Protein AF-A0AAJ4JWJ5-F1 (afdb_monomer)

Foldseek 3Di:
DDDPPDDPDDDDVVSLVVPQDPVLQVLLQVLLVVQLVCVVVLPADPADSNNLSVLSSVLSSCLCVVPVDDLQRDDPVSSLLSLLVSLCVPPPPPPPSLSNSLSSVLSSQVSSVVVVSDDPCCHPPPVNSVVSSVVSVVSNVVVVVVVVVVD

pLDDT: mean 77.63, std 15.07, range [39.5, 96.12]

Radius of gyration: 16.6 Å; Cα contacts (8 Å, |Δi|>4): 108; chains: 1; bounding box: 40×48×40 Å

Mean predicted aligned error: 9.27 Å

Solvent-accessible surface area (backbone atoms only — not comparable to full-atom values): 8865 Å² total; per-residue (Å²): 134,84,83,78,77,75,82,78,83,80,74,51,73,71,64,53,54,75,72,58,54,70,67,58,51,52,47,17,52,51,50,16,56,48,39,52,77,46,36,85,77,51,82,60,92,85,63,53,57,66,57,54,17,52,51,48,24,50,45,50,51,46,46,32,70,76,65,71,35,55,66,78,64,56,50,69,67,59,51,52,55,52,47,51,54,53,45,51,74,76,46,66,87,48,84,63,43,69,61,53,49,48,51,52,50,49,53,50,52,52,51,38,35,78,71,66,34,46,69,66,61,75,75,75,35,66,71,49,46,52,48,51,53,50,49,53,51,52,52,47,51,50,57,55,50,58,56,63,75,74,110

Sequence (151 aa):
MKNKEEPRMKWSDDEYEAMIDLETRQLAERMAERALMTYEIYKYDYLGSQFVADFIAEFVISAYRSYLIKPENLDEEVMLLLFVNMAYENMRGLPDEVAQYHRLFRQLCDLYYEQGCLRHALIDEADYQEMVLAILADIFMEVKMRKKFKK

Organism: Lactococcus lactis subsp. lactis (NCBI:txid1360)

Secondary structure (DSSP, 8-state):
------------HHHHHTTS-HHHHHHHHHHHHHHHHHGGGS--SS--HHHHHHHHHHHHHHHHHHH---GGG--HHHHHHHHHHHHHHHHTT-TTHHHHHHHHHHHHHHHHHHTT-S-THHHH-HHHHHHHHHHHHHHHHHHHHHHHTT-

Nearest PDB structures (foldseek):
  7cfo-assembly1_A  TM=2.705E-01  e=1.441E+00  Homo sapiens
  1mzn-assembly2_E  TM=2.836E-01  e=2.239E+00  Homo sapiens
  6jno-assembly1_B  TM=2.737E-01  e=2.724E+00  Homo sapiens
  6jno-assembly1_C  TM=2.796E-01  e=4.031E+00  Homo sapiens
  6jno-assembly1_D  TM=2.812E-01  e=4.904E+00  Homo sapiens

Structure (mmCIF, N/CA/C/O backbone):
data_AF-A0AAJ4JWJ5-F1
#
_entry.id   AF-A0AAJ4JWJ5-F1
#
loop_
_atom_site.group_PDB
_atom_site.id
_atom_site.type_symbol
_atom_site.label_atom_id
_atom_site.label_alt_id
_atom_site.label_comp_id
_atom_site.label_asym_id
_atom_site.label_entity_id
_atom_site.label_seq_id
_atom_site.pdbx_PDB_ins_code
_atom_site.Cartn_x
_atom_site.Cartn_y
_atom_site.Cartn_z
_atom_site.occupancy
_atom_site.B_iso_or_equiv
_atom_site.auth_seq_id
_atom_site.auth_comp_id
_atom_site.auth_asym_id
_atom_site.auth_atom_id
_atom_site.pdbx_PDB_model_num
ATOM 1 N N . MET A 1 1 ? 25.634 28.498 22.016 1.00 39.94 1 MET A N 1
ATOM 2 C CA . MET A 1 1 ? 25.861 27.909 20.679 1.00 39.94 1 MET A CA 1
ATOM 3 C C . MET A 1 1 ? 24.569 28.059 19.891 1.00 39.94 1 MET A C 1
ATOM 5 O O . MET A 1 1 ? 23.532 27.671 20.406 1.00 39.94 1 MET A O 1
ATOM 9 N N . LYS A 1 2 ? 24.597 28.730 18.733 1.00 39.50 2 LYS A N 1
ATOM 10 C CA . LYS A 1 2 ? 23.417 28.878 17.867 1.00 39.50 2 LYS A CA 1
ATOM 11 C C . LYS A 1 2 ? 23.203 27.548 17.140 1.00 39.50 2 LYS A C 1
ATOM 13 O O . LYS A 1 2 ? 24.087 27.146 16.388 1.00 39.50 2 LYS A O 1
ATOM 18 N N . ASN A 1 3 ? 22.078 26.878 17.386 1.00 41.38 3 ASN A N 1
ATOM 19 C CA . ASN A 1 3 ? 21.656 25.735 16.580 1.00 41.38 3 ASN A CA 1
ATOM 20 C C . ASN A 1 3 ? 21.436 26.231 15.149 1.00 41.38 3 ASN A C 1
ATOM 22 O O . ASN A 1 3 ? 20.578 27.078 14.908 1.00 41.38 3 ASN A O 1
ATOM 26 N N . LYS A 1 4 ? 22.266 25.759 14.217 1.00 44.66 4 LYS A N 1
ATOM 27 C CA . LYS A 1 4 ? 21.990 25.865 12.788 1.00 44.66 4 LYS A CA 1
ATOM 28 C C . LYS A 1 4 ? 20.908 24.831 12.496 1.00 44.66 4 LYS A C 1
ATOM 30 O O . LYS A 1 4 ? 21.212 23.648 12.419 1.00 44.66 4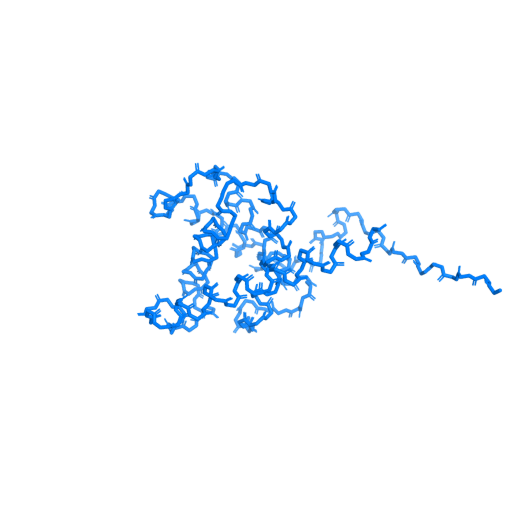 LYS A O 1
ATOM 35 N N . GLU A 1 5 ? 19.659 25.270 12.403 1.00 46.88 5 GLU A N 1
ATOM 36 C CA . GLU A 1 5 ? 18.652 24.491 11.688 1.00 46.88 5 GLU A CA 1
ATOM 37 C C . GLU A 1 5 ? 19.115 24.405 10.233 1.00 46.88 5 GLU A C 1
ATOM 39 O O . GLU A 1 5 ? 19.291 25.424 9.561 1.00 46.88 5 GLU A O 1
ATOM 44 N N . GLU A 1 6 ? 19.414 23.191 9.779 1.00 41.34 6 GLU A N 1
ATOM 45 C CA . GLU A 1 6 ? 19.658 22.930 8.367 1.00 41.34 6 GLU A CA 1
ATOM 46 C C . GLU A 1 6 ? 18.402 23.312 7.573 1.00 41.34 6 GLU A C 1
ATOM 48 O O . GLU A 1 6 ? 17.283 22.989 7.991 1.00 41.34 6 GLU A O 1
ATOM 53 N N . PRO A 1 7 ? 18.545 24.010 6.435 1.00 42.25 7 PRO A N 1
ATOM 54 C CA . PRO A 1 7 ? 17.398 24.358 5.623 1.00 42.25 7 PRO A CA 1
ATOM 55 C C . PRO A 1 7 ? 16.811 23.068 5.047 1.00 42.25 7 PRO A C 1
ATOM 57 O O . PRO A 1 7 ? 17.413 22.432 4.184 1.00 42.25 7 PRO A O 1
ATOM 60 N N . ARG A 1 8 ? 15.617 22.680 5.511 1.00 47.31 8 ARG A N 1
ATOM 61 C CA . ARG A 1 8 ? 14.780 21.706 4.800 1.00 47.31 8 ARG A CA 1
ATOM 62 C C . ARG A 1 8 ? 14.512 22.273 3.412 1.00 47.31 8 ARG A C 1
ATOM 64 O O . ARG A 1 8 ? 13.730 23.213 3.272 1.00 47.31 8 ARG A O 1
ATOM 71 N N . MET A 1 9 ? 15.200 21.728 2.415 1.00 43.59 9 MET A N 1
ATOM 72 C CA . MET A 1 9 ? 15.003 22.065 1.014 1.00 43.59 9 MET A CA 1
ATOM 73 C C . MET A 1 9 ? 13.536 21.777 0.667 1.00 43.59 9 MET A C 1
ATOM 75 O O . MET A 1 9 ? 13.094 20.631 0.696 1.00 43.59 9 MET A O 1
ATOM 79 N N . LYS A 1 10 ? 12.756 22.840 0.457 1.00 46.09 10 LYS A N 1
ATOM 80 C CA . LYS A 1 10 ? 11.371 22.768 -0.011 1.00 46.09 10 LYS A CA 1
ATOM 81 C C . LYS A 1 10 ? 11.413 22.864 -1.531 1.00 46.09 10 LYS A C 1
ATOM 83 O O . LYS A 1 10 ? 11.565 23.965 -2.049 1.00 46.09 10 LYS A O 1
ATOM 88 N N . TRP A 1 11 ? 11.341 21.728 -2.211 1.00 46.06 11 TRP A N 1
ATOM 89 C CA . TRP A 1 11 ? 11.067 21.702 -3.649 1.00 46.06 11 TRP A CA 1
ATOM 90 C C . TRP A 1 11 ? 9.593 22.022 -3.895 1.00 46.06 11 TRP A C 1
ATOM 92 O O . TRP A 1 11 ? 8.752 21.714 -3.045 1.00 46.06 11 TRP A O 1
ATOM 102 N N . SER A 1 12 ? 9.294 22.682 -5.014 1.00 47.28 12 SER A N 1
ATOM 103 C CA . SER A 1 12 ? 7.916 22.850 -5.487 1.00 47.28 12 SER A CA 1
ATOM 104 C C . SER A 1 12 ? 7.373 21.526 -6.032 1.00 47.28 12 SER A C 1
ATOM 106 O O . SER A 1 12 ? 8.154 20.658 -6.421 1.00 47.28 12 SER A O 1
ATOM 108 N N . ASP A 1 13 ? 6.049 21.372 -6.092 1.00 51.84 13 ASP A N 1
ATOM 109 C CA . ASP A 1 13 ? 5.411 20.161 -6.636 1.00 51.84 13 ASP A CA 1
ATOM 110 C C . ASP A 1 13 ? 5.819 19.902 -8.104 1.00 51.84 13 ASP A C 1
ATOM 112 O O . ASP A 1 13 ? 6.000 18.756 -8.505 1.00 51.84 13 ASP A O 1
ATOM 116 N N . ASP A 1 14 ? 6.104 20.957 -8.875 1.00 49.28 14 ASP A N 1
ATOM 117 C CA . ASP A 1 14 ? 6.588 20.858 -10.260 1.00 49.28 14 ASP A CA 1
ATOM 118 C C . ASP A 1 14 ? 8.053 20.376 -10.360 1.00 49.28 14 ASP A C 1
ATOM 120 O O . ASP A 1 14 ? 8.408 19.595 -11.245 1.00 49.28 14 ASP A O 1
ATOM 124 N N . GLU A 1 15 ? 8.927 20.808 -9.440 1.00 49.12 15 GLU A N 1
ATOM 125 C CA . GLU A 1 15 ? 10.306 20.297 -9.335 1.00 49.12 15 GLU A CA 1
ATOM 126 C C . GLU A 1 15 ? 10.331 18.867 -8.775 1.00 49.12 15 GLU A C 1
ATOM 128 O O . GLU A 1 15 ? 11.207 18.070 -9.114 1.00 49.12 15 GLU A O 1
ATOM 133 N N . TYR A 1 16 ? 9.349 18.539 -7.934 1.00 51.00 16 TYR A N 1
ATOM 134 C CA . TYR A 1 16 ? 9.137 17.225 -7.344 1.00 51.00 16 TYR A CA 1
ATOM 135 C C . TYR A 1 16 ? 8.702 16.192 -8.384 1.00 51.00 16 TYR A C 1
ATOM 137 O O . TYR A 1 16 ? 9.251 15.090 -8.444 1.00 51.00 16 TYR A O 1
ATOM 145 N N . GLU A 1 17 ? 7.773 16.585 -9.251 1.00 52.16 17 GLU A N 1
ATOM 146 C CA . GLU A 1 17 ? 7.348 15.815 -10.405 1.00 52.16 17 GLU A CA 1
ATOM 147 C C . GLU A 1 17 ? 8.538 15.496 -11.328 1.00 52.16 17 GLU A C 1
ATOM 149 O O . GLU A 1 17 ? 8.755 14.329 -11.662 1.00 52.16 17 GLU A O 1
ATOM 154 N N . ALA A 1 18 ? 9.369 16.477 -11.680 1.00 56.53 18 ALA A N 1
ATOM 155 C CA . ALA A 1 18 ? 10.459 16.300 -12.646 1.00 56.53 18 ALA A CA 1
ATOM 156 C C . ALA A 1 18 ? 11.534 15.251 -12.266 1.00 56.53 18 ALA A C 1
ATOM 158 O O . ALA A 1 18 ? 12.316 14.852 -13.131 1.00 56.53 18 ALA A O 1
ATOM 159 N N . MET A 1 19 ? 11.594 14.792 -11.008 1.00 63.81 19 MET A N 1
ATOM 160 C CA . MET A 1 19 ? 12.562 13.782 -10.551 1.00 63.81 19 MET A CA 1
ATOM 161 C C . MET A 1 19 ? 12.056 12.335 -10.577 1.00 63.81 19 MET A C 1
ATOM 163 O O . MET A 1 19 ? 12.862 11.409 -10.461 1.00 63.81 19 MET A O 1
ATOM 167 N N . ILE A 1 20 ? 10.743 12.122 -10.672 1.00 73.25 20 ILE A N 1
ATOM 168 C CA . ILE A 1 20 ? 10.173 10.775 -10.761 1.00 73.25 20 ILE A CA 1
ATOM 169 C C . ILE A 1 20 ? 10.204 10.381 -12.232 1.00 73.25 20 ILE A C 1
ATOM 171 O O . ILE A 1 20 ? 9.600 11.061 -13.067 1.00 73.25 20 ILE A O 1
ATOM 175 N N . ASP A 1 21 ? 10.906 9.298 -12.556 1.00 81.56 21 ASP A N 1
ATOM 176 C CA . ASP A 1 21 ? 10.973 8.823 -13.930 1.00 81.56 21 ASP A CA 1
ATOM 177 C C . ASP A 1 21 ? 9.589 8.373 -14.437 1.00 81.56 21 ASP A C 1
ATOM 179 O O . ASP A 1 21 ? 8.666 8.064 -13.674 1.00 81.56 21 ASP A O 1
ATOM 183 N N . LEU A 1 22 ? 9.438 8.360 -15.761 1.00 84.69 22 LEU A N 1
ATOM 184 C CA . LEU A 1 22 ? 8.174 8.025 -16.409 1.00 84.69 22 LEU A CA 1
ATOM 185 C C . LEU A 1 22 ? 7.710 6.592 -16.093 1.00 84.69 22 LEU A C 1
ATOM 187 O O . LEU A 1 22 ? 6.507 6.365 -15.985 1.00 84.69 22 LEU A O 1
ATOM 191 N N . GLU A 1 23 ? 8.630 5.639 -15.924 1.00 84.81 23 GLU A N 1
ATOM 192 C CA . GLU A 1 23 ? 8.296 4.232 -15.671 1.00 84.81 23 GLU A CA 1
ATOM 193 C C . GLU A 1 23 ? 7.665 4.068 -14.283 1.00 84.81 23 GLU A C 1
ATOM 195 O O . GLU A 1 23 ? 6.642 3.393 -14.148 1.00 84.81 23 GLU A O 1
ATOM 200 N N . THR A 1 24 ? 8.210 4.753 -13.275 1.00 86.62 24 THR A N 1
ATOM 201 C CA . THR A 1 24 ? 7.677 4.779 -11.907 1.00 86.62 24 THR A CA 1
ATOM 202 C C . THR A 1 24 ? 6.269 5.371 -11.862 1.00 86.62 24 THR A C 1
ATOM 204 O O . THR A 1 24 ? 5.383 4.809 -11.216 1.00 86.62 24 THR A O 1
ATOM 207 N N . ARG A 1 25 ? 6.019 6.473 -12.581 1.00 88.25 25 ARG A N 1
ATOM 208 C CA . ARG A 1 25 ? 4.678 7.084 -12.657 1.00 88.25 25 ARG A CA 1
ATOM 209 C C . ARG A 1 25 ? 3.666 6.146 -13.298 1.00 88.25 25 ARG A C 1
ATOM 211 O O . ARG A 1 25 ? 2.601 5.910 -12.741 1.00 88.25 25 ARG A O 1
ATOM 218 N N . GLN A 1 26 ? 4.030 5.564 -14.437 1.00 90.19 26 GLN A N 1
ATOM 219 C CA . GLN A 1 26 ? 3.163 4.623 -15.137 1.00 90.19 26 GLN A CA 1
ATOM 220 C C . GLN A 1 26 ? 2.898 3.371 -14.297 1.00 90.19 26 GLN A C 1
ATOM 222 O O . GLN A 1 26 ? 1.813 2.800 -14.374 1.00 90.19 26 GLN A O 1
ATOM 227 N N . LEU A 1 27 ? 3.870 2.915 -13.501 1.00 89.88 27 LEU A N 1
ATOM 228 C CA . LEU A 1 27 ? 3.649 1.828 -12.553 1.00 89.88 27 LEU A CA 1
ATOM 229 C C . LEU A 1 27 ? 2.647 2.228 -11.465 1.00 89.88 27 LEU A C 1
ATOM 231 O O . LEU A 1 27 ? 1.721 1.464 -11.204 1.00 89.88 27 LEU A O 1
ATOM 235 N N . ALA A 1 28 ? 2.808 3.410 -10.866 1.00 92.31 28 ALA A N 1
ATOM 236 C CA . ALA A 1 28 ? 1.895 3.925 -9.849 1.00 92.31 28 ALA A CA 1
ATOM 237 C C . ALA A 1 28 ? 0.454 4.022 -10.382 1.00 92.31 28 ALA A C 1
ATOM 239 O O . ALA A 1 28 ? -0.469 3.534 -9.734 1.00 92.31 28 ALA A O 1
ATOM 240 N N . GLU A 1 29 ? 0.275 4.561 -11.594 1.00 94.50 29 GLU A N 1
ATOM 241 C CA . GLU A 1 29 ? -1.019 4.634 -12.285 1.00 94.50 29 GLU A CA 1
ATOM 242 C C . GLU A 1 29 ? -1.619 3.240 -12.508 1.00 94.50 29 GLU A C 1
ATOM 244 O O . GLU A 1 29 ? -2.747 2.980 -12.087 1.00 94.50 29 GLU A O 1
ATOM 249 N N . ARG A 1 30 ? -0.852 2.300 -13.083 1.00 94.25 30 ARG A N 1
ATOM 250 C CA . ARG A 1 30 ? -1.326 0.924 -13.312 1.00 94.25 30 ARG A CA 1
ATOM 251 C C . ARG A 1 30 ? -1.720 0.223 -12.015 1.00 94.25 30 ARG A C 1
ATOM 253 O O . ARG A 1 30 ? -2.735 -0.470 -11.981 1.00 94.25 30 ARG A O 1
ATOM 260 N N . MET A 1 31 ? -0.926 0.373 -10.955 1.00 94.25 31 MET A N 1
ATOM 261 C CA . MET A 1 31 ? -1.221 -0.238 -9.658 1.00 94.25 31 MET A CA 1
ATOM 262 C C . MET A 1 31 ? -2.466 0.381 -9.017 1.00 94.25 31 MET A C 1
ATOM 264 O O . MET A 1 31 ? -3.285 -0.357 -8.475 1.00 94.25 31 MET A O 1
ATOM 268 N N . ALA A 1 32 ? -2.663 1.696 -9.130 1.00 96.00 32 ALA A N 1
ATOM 269 C CA . ALA A 1 32 ? -3.861 2.375 -8.639 1.00 96.00 32 ALA A CA 1
ATOM 270 C C . ALA A 1 32 ? -5.126 1.960 -9.409 1.00 96.00 32 ALA A C 1
ATOM 272 O O . ALA A 1 32 ? -6.141 1.621 -8.797 1.00 96.00 32 ALA A O 1
ATOM 273 N N . GLU A 1 33 ? -5.066 1.898 -10.742 1.00 96.12 33 GLU A N 1
ATOM 274 C CA . GLU A 1 33 ? -6.165 1.389 -11.574 1.00 96.12 33 GLU A CA 1
ATOM 275 C C . GLU A 1 33 ? -6.515 -0.055 -11.208 1.00 96.12 33 GLU A C 1
ATOM 277 O O . GLU A 1 33 ? -7.684 -0.406 -11.016 1.00 96.12 33 GLU A O 1
ATOM 282 N N . ARG A 1 34 ? -5.493 -0.902 -11.052 1.00 95.50 34 ARG A N 1
ATOM 283 C CA . ARG A 1 34 ? -5.675 -2.297 -10.654 1.00 95.50 34 ARG A CA 1
ATOM 284 C C . ARG A 1 34 ? -6.264 -2.410 -9.249 1.00 95.50 34 ARG A C 1
ATOM 286 O O . ARG A 1 34 ? -7.114 -3.275 -9.018 1.00 95.50 34 ARG A O 1
ATOM 293 N N . ALA A 1 35 ? -5.882 -1.523 -8.333 1.00 94.81 35 ALA A N 1
ATOM 294 C CA . ALA A 1 35 ? -6.439 -1.470 -6.990 1.00 94.81 35 ALA A CA 1
ATOM 295 C C . ALA A 1 35 ? -7.939 -1.151 -6.994 1.00 94.81 35 ALA A C 1
ATOM 297 O O . ALA A 1 35 ? -8.695 -1.797 -6.271 1.00 94.81 35 ALA A O 1
ATOM 298 N N . LEU A 1 36 ? -8.387 -0.230 -7.856 1.00 95.38 36 LEU A N 1
ATOM 299 C CA . LEU A 1 36 ? -9.813 0.058 -8.048 1.00 95.38 36 LEU A CA 1
ATOM 300 C C . LEU A 1 36 ? -10.576 -1.164 -8.569 1.00 95.38 36 LEU A C 1
ATOM 302 O O . LEU A 1 36 ? -11.648 -1.481 -8.059 1.00 95.38 36 LEU A O 1
ATOM 306 N N . MET A 1 37 ? -10.016 -1.880 -9.550 1.00 94.06 37 MET A N 1
ATOM 307 C CA . MET A 1 37 ? -10.653 -3.074 -10.129 1.00 94.06 37 MET A CA 1
ATOM 308 C C . MET A 1 37 ? -10.761 -4.239 -9.142 1.00 94.06 37 MET A C 1
ATOM 310 O O . MET A 1 37 ? -11.665 -5.063 -9.249 1.00 94.06 37 MET A O 1
ATOM 314 N N . THR A 1 38 ? -9.813 -4.336 -8.211 1.00 92.56 38 THR A N 1
ATOM 315 C CA . THR A 1 38 ? -9.723 -5.432 -7.236 1.00 92.56 38 THR A CA 1
ATOM 316 C C . THR A 1 38 ? -10.258 -5.052 -5.859 1.00 92.56 38 THR A C 1
ATOM 318 O O . THR A 1 38 ? -10.306 -5.903 -4.976 1.00 92.56 38 THR A O 1
ATOM 321 N N . TYR A 1 39 ? -10.712 -3.810 -5.675 1.00 92.06 39 TYR A N 1
ATOM 322 C CA . TYR A 1 39 ? -11.129 -3.256 -4.388 1.00 92.06 39 TYR A CA 1
ATOM 323 C C . TYR A 1 39 ? -12.128 -4.147 -3.638 1.00 92.06 39 TYR A C 1
ATOM 325 O O . TYR A 1 39 ? -11.942 -4.414 -2.458 1.00 92.06 39 TYR A O 1
ATOM 333 N N . GLU A 1 40 ? -13.153 -4.672 -4.316 1.00 89.56 40 GLU A N 1
ATOM 334 C CA . GLU A 1 40 ? -14.194 -5.488 -3.670 1.00 89.56 40 GLU A CA 1
ATOM 335 C C . GLU A 1 40 ? -13.682 -6.841 -3.137 1.00 89.56 40 GLU A C 1
ATOM 337 O O . GLU A 1 40 ? -14.322 -7.459 -2.284 1.00 89.56 40 GLU A O 1
ATOM 342 N N . ILE A 1 41 ? -12.521 -7.305 -3.611 1.00 89.94 41 ILE A N 1
ATOM 343 C CA . ILE A 1 41 ? -11.884 -8.552 -3.162 1.00 89.94 41 ILE A CA 1
ATOM 344 C C . ILE A 1 41 ? -11.256 -8.348 -1.778 1.00 89.94 41 ILE A C 1
ATOM 346 O O . ILE A 1 41 ? -11.355 -9.208 -0.895 1.00 89.94 41 ILE A O 1
ATOM 350 N N . TYR A 1 42 ? -10.648 -7.183 -1.565 1.00 83.25 42 TYR A N 1
ATOM 351 C CA . TYR A 1 42 ? -10.032 -6.794 -0.307 1.00 83.25 42 TYR A CA 1
ATOM 352 C C . TYR A 1 42 ? -11.094 -6.092 0.518 1.00 83.25 42 TYR A C 1
ATOM 354 O O . TYR A 1 42 ? -11.318 -4.902 0.381 1.00 83.25 42 TYR A O 1
ATOM 362 N N . LYS A 1 43 ? -11.807 -6.859 1.341 1.00 86.00 43 LYS A N 1
ATOM 363 C CA . LYS A 1 43 ? -12.905 -6.386 2.195 1.00 86.00 43 LYS A CA 1
ATOM 364 C C . LYS A 1 43 ? -12.462 -5.176 3.028 1.00 86.00 43 LYS A C 1
ATOM 366 O O . LYS A 1 43 ? -11.994 -5.384 4.129 1.00 86.00 43 LYS A O 1
ATOM 371 N N . TYR A 1 44 ? -12.535 -3.939 2.560 1.00 86.19 44 TYR A N 1
ATOM 372 C CA . TYR A 1 44 ? -12.162 -2.766 3.353 1.00 86.19 44 TYR A CA 1
ATOM 373 C C . TYR A 1 44 ? -13.380 -2.295 4.143 1.00 86.19 44 TYR A C 1
ATOM 375 O O . TYR A 1 44 ? -14.451 -2.124 3.566 1.00 86.19 44 TYR A O 1
ATOM 383 N N . ASP A 1 45 ? -13.238 -2.099 5.458 1.00 84.00 45 ASP A N 1
ATOM 384 C CA . ASP A 1 45 ? -14.390 -1.703 6.288 1.00 84.00 45 ASP A CA 1
ATOM 385 C C . ASP A 1 45 ? -14.552 -0.176 6.340 1.00 84.00 45 ASP A C 1
ATOM 387 O O . ASP A 1 45 ? -15.669 0.331 6.425 1.00 84.00 45 ASP A O 1
ATOM 391 N N . TYR A 1 46 ? -13.437 0.564 6.289 1.00 86.00 46 TYR A N 1
ATOM 392 C CA . TYR A 1 46 ? -13.412 2.014 6.539 1.00 86.00 46 TYR A CA 1
ATOM 393 C C . TYR A 1 46 ? -12.714 2.834 5.449 1.00 86.00 46 TYR A C 1
ATOM 395 O O . TYR A 1 46 ? -12.770 4.062 5.481 1.00 86.00 46 TYR A O 1
ATOM 403 N N . LEU A 1 47 ? -12.046 2.178 4.499 1.00 90.94 47 LEU A N 1
ATOM 404 C CA . LEU A 1 47 ? -11.287 2.834 3.437 1.00 90.94 47 LEU A CA 1
ATOM 405 C C . LEU A 1 47 ? -12.113 2.833 2.157 1.00 90.94 47 LEU A C 1
ATOM 407 O O . LEU A 1 47 ? -12.522 1.770 1.718 1.00 90.94 47 LEU A O 1
ATOM 411 N N . GLY A 1 48 ? -12.350 3.999 1.555 1.00 93.25 48 GLY A N 1
ATOM 412 C CA . GLY A 1 48 ? -13.000 4.082 0.244 1.00 93.25 48 GLY A CA 1
ATOM 413 C C . GLY A 1 48 ? -12.063 3.655 -0.891 1.00 93.25 48 GLY A C 1
ATOM 414 O O . GLY A 1 48 ? -10.845 3.774 -0.772 1.00 93.25 48 GLY A O 1
ATOM 415 N N . SER A 1 49 ? -12.622 3.222 -2.022 1.00 94.19 49 SER A N 1
ATOM 416 C CA . SER A 1 49 ? -11.841 2.743 -3.174 1.00 94.19 49 SER A CA 1
ATOM 417 C C . SER A 1 49 ? -10.861 3.776 -3.724 1.00 94.19 49 SER A C 1
ATOM 419 O O . SER A 1 49 ? -9.712 3.436 -3.995 1.00 94.19 49 SER A O 1
ATOM 421 N N . GLN A 1 50 ? -11.275 5.042 -3.816 1.00 95.50 50 GLN A N 1
ATOM 422 C CA . GLN A 1 50 ? -10.388 6.112 -4.270 1.00 95.50 50 GLN A CA 1
ATOM 423 C C . GLN A 1 50 ? -9.217 6.330 -3.307 1.00 95.50 50 GLN A C 1
ATOM 425 O O . GLN A 1 50 ? -8.083 6.434 -3.748 1.00 95.50 50 GLN A O 1
ATOM 430 N N . PHE A 1 51 ? -9.473 6.310 -1.995 1.00 94.81 51 PHE A N 1
ATOM 431 C CA . PHE A 1 51 ? -8.408 6.423 -0.996 1.00 94.81 51 PHE A CA 1
ATOM 432 C C . PHE A 1 51 ? -7.382 5.294 -1.143 1.00 94.81 51 PHE A C 1
ATOM 434 O O . PHE A 1 51 ? -6.184 5.541 -1.080 1.00 94.81 51 PHE A O 1
ATOM 441 N N . VAL A 1 52 ? -7.845 4.057 -1.350 1.00 94.44 52 VAL A N 1
ATOM 442 C CA . VAL A 1 52 ? -6.964 2.898 -1.552 1.00 94.44 52 VAL A CA 1
ATOM 443 C C . VAL A 1 52 ? -6.093 3.085 -2.79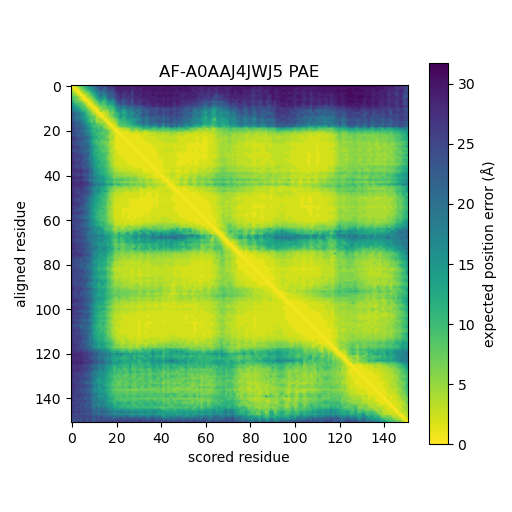6 1.00 94.44 52 VAL A C 1
ATOM 445 O O . VAL A 1 52 ? -4.885 2.867 -2.734 1.00 94.44 52 VAL A O 1
ATOM 448 N N . ALA A 1 53 ? -6.689 3.523 -3.906 1.00 95.25 53 ALA A N 1
ATOM 449 C CA . ALA A 1 53 ? -5.970 3.772 -5.151 1.00 95.25 53 ALA A CA 1
ATOM 450 C C . ALA A 1 53 ? -4.920 4.884 -5.002 1.00 95.25 53 ALA A C 1
ATOM 452 O O . ALA A 1 53 ? -3.763 4.686 -5.374 1.00 95.25 53 ALA A O 1
ATOM 453 N N . ASP A 1 54 ? -5.304 6.009 -4.396 1.00 95.00 54 ASP A N 1
ATOM 454 C CA . ASP A 1 54 ? -4.417 7.151 -4.160 1.00 95.00 54 ASP A CA 1
ATOM 455 C C . ASP A 1 54 ? -3.260 6.764 -3.229 1.00 95.00 54 ASP A C 1
ATOM 457 O O . ASP A 1 54 ? -2.103 7.073 -3.514 1.00 95.00 54 ASP A O 1
ATOM 461 N N . PHE A 1 55 ? -3.548 6.012 -2.159 1.00 94.69 55 PHE A N 1
ATOM 462 C CA . PHE A 1 55 ? -2.528 5.511 -1.239 1.00 94.69 55 PHE A CA 1
ATOM 463 C C . PHE A 1 55 ? -1.507 4.624 -1.956 1.00 94.69 55 PHE A C 1
ATOM 465 O O . PHE A 1 55 ? -0.307 4.749 -1.723 1.00 94.69 55 PHE A O 1
ATOM 472 N N . ILE A 1 56 ? -1.964 3.720 -2.827 1.00 94.12 56 ILE A N 1
ATOM 473 C CA . ILE A 1 56 ? -1.083 2.820 -3.580 1.00 94.12 56 ILE A CA 1
ATOM 474 C C . ILE A 1 56 ? -0.211 3.609 -4.559 1.00 94.12 56 ILE A C 1
ATOM 476 O O . ILE A 1 56 ? 0.996 3.372 -4.614 1.00 94.12 56 ILE A O 1
ATOM 480 N N . ALA A 1 57 ? -0.780 4.577 -5.283 1.00 93.31 57 ALA A N 1
ATOM 481 C CA . ALA A 1 57 ? -0.005 5.444 -6.169 1.00 93.31 57 ALA A CA 1
ATOM 482 C C . ALA A 1 57 ? 1.071 6.222 -5.395 1.00 93.31 57 ALA A C 1
ATOM 484 O O . ALA A 1 57 ? 2.246 6.224 -5.774 1.00 93.31 57 ALA A O 1
ATOM 485 N N . GLU A 1 58 ? 0.685 6.839 -4.275 1.00 92.19 58 GLU A N 1
ATOM 486 C CA . GLU A 1 58 ? 1.602 7.594 -3.423 1.00 92.19 58 GLU A CA 1
ATOM 487 C C . GLU A 1 58 ? 2.685 6.691 -2.826 1.00 92.19 58 GLU A C 1
ATOM 489 O O . GLU A 1 58 ? 3.843 7.106 -2.728 1.00 92.19 58 GLU A O 1
ATOM 494 N N . PHE A 1 59 ? 2.345 5.450 -2.466 1.00 91.50 59 PHE A N 1
ATOM 495 C CA . PHE A 1 59 ? 3.303 4.478 -1.954 1.00 91.50 59 PHE A CA 1
ATOM 496 C C . PHE A 1 59 ? 4.385 4.169 -2.987 1.00 91.50 59 PHE A C 1
ATOM 498 O O . PHE A 1 59 ? 5.569 4.255 -2.666 1.00 91.50 59 PHE A O 1
ATOM 505 N N . VAL A 1 60 ? 4.001 3.854 -4.228 1.00 89.12 60 VAL A N 1
ATOM 506 C CA . VAL A 1 60 ? 4.947 3.532 -5.312 1.00 89.12 60 VAL A CA 1
ATOM 507 C C . VAL A 1 60 ? 5.897 4.705 -5.561 1.00 89.12 60 VAL A C 1
ATOM 509 O O . VAL A 1 60 ? 7.116 4.528 -5.617 1.00 89.12 60 VAL A O 1
ATOM 512 N N . ILE A 1 61 ? 5.347 5.919 -5.634 1.00 88.38 61 ILE A N 1
ATOM 513 C CA . ILE A 1 61 ? 6.120 7.151 -5.820 1.00 88.38 61 ILE A CA 1
ATOM 514 C C . ILE A 1 61 ? 7.072 7.391 -4.638 1.00 88.38 61 ILE A C 1
ATOM 516 O O . ILE A 1 61 ? 8.249 7.717 -4.828 1.00 88.38 61 ILE A O 1
ATOM 520 N N . SER A 1 62 ? 6.586 7.211 -3.410 1.00 84.88 62 SER A N 1
ATOM 521 C CA . SER A 1 62 ? 7.366 7.423 -2.189 1.00 84.88 62 SER A CA 1
ATOM 522 C C . SER A 1 62 ? 8.468 6.383 -2.020 1.00 84.88 62 SER A C 1
ATOM 524 O O . SER A 1 62 ? 9.573 6.735 -1.615 1.00 84.88 62 SER A O 1
ATOM 526 N N . ALA A 1 63 ? 8.211 5.125 -2.381 1.00 79.69 63 ALA A N 1
ATOM 527 C CA . ALA A 1 63 ? 9.196 4.050 -2.342 1.00 79.69 63 ALA A CA 1
ATOM 528 C C . ALA A 1 63 ? 10.390 4.365 -3.244 1.00 79.69 63 ALA A C 1
ATOM 530 O O . ALA A 1 63 ? 11.540 4.322 -2.793 1.00 79.69 63 ALA A O 1
ATOM 531 N N . TYR A 1 64 ? 10.114 4.790 -4.478 1.00 77.00 64 TYR A N 1
ATOM 532 C CA . TYR A 1 64 ? 11.151 5.217 -5.407 1.00 77.00 64 TYR A CA 1
ATOM 533 C C . TYR A 1 64 ? 11.922 6.433 -4.878 1.00 77.00 64 TYR A C 1
ATOM 535 O O . TYR A 1 64 ? 13.151 6.431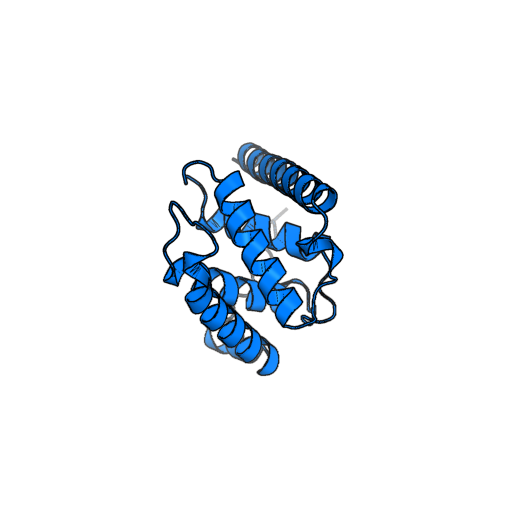 -4.832 1.00 77.00 64 TYR A O 1
ATOM 543 N N . ARG A 1 65 ? 11.215 7.462 -4.400 1.00 73.12 65 ARG A N 1
ATOM 544 C CA . ARG A 1 65 ? 11.831 8.705 -3.916 1.00 73.12 65 ARG A CA 1
ATOM 545 C C . ARG A 1 65 ? 12.715 8.498 -2.684 1.00 73.12 65 ARG A C 1
ATOM 547 O O . ARG A 1 65 ? 13.807 9.057 -2.607 1.00 73.12 65 ARG A O 1
ATOM 554 N N . SER A 1 66 ? 12.213 7.776 -1.686 1.00 66.56 66 SER A N 1
ATOM 555 C CA . SER A 1 66 ? 12.848 7.672 -0.370 1.00 66.56 66 SER A CA 1
ATOM 556 C C . SER A 1 66 ? 14.005 6.686 -0.346 1.00 66.56 66 SER A C 1
ATOM 558 O O . SER A 1 66 ? 14.923 6.866 0.454 1.00 66.56 66 SER A O 1
ATOM 560 N N . TYR A 1 67 ? 13.979 5.674 -1.213 1.00 61.59 67 TYR A N 1
ATOM 561 C CA . TYR A 1 67 ? 14.959 4.594 -1.176 1.00 61.59 67 TYR A CA 1
ATOM 562 C C . TYR A 1 67 ? 15.759 4.452 -2.474 1.00 61.59 67 TYR A C 1
ATOM 564 O O . TYR A 1 67 ? 16.716 3.684 -2.496 1.00 61.59 67 TYR A O 1
ATOM 572 N N . LEU A 1 68 ? 15.420 5.202 -3.538 1.00 58.72 68 LEU A N 1
ATOM 573 C CA . LEU A 1 68 ? 15.979 5.038 -4.894 1.00 58.72 68 LEU A CA 1
ATOM 574 C C . LEU A 1 68 ? 15.877 3.591 -5.393 1.00 58.72 68 LEU A C 1
ATOM 576 O O . LEU A 1 68 ? 16.643 3.146 -6.249 1.00 58.72 68 LEU A O 1
ATOM 580 N N . ILE A 1 69 ? 14.936 2.841 -4.823 1.00 58.09 69 ILE A N 1
ATOM 581 C CA . ILE A 1 69 ? 14.728 1.449 -5.148 1.00 58.09 69 ILE 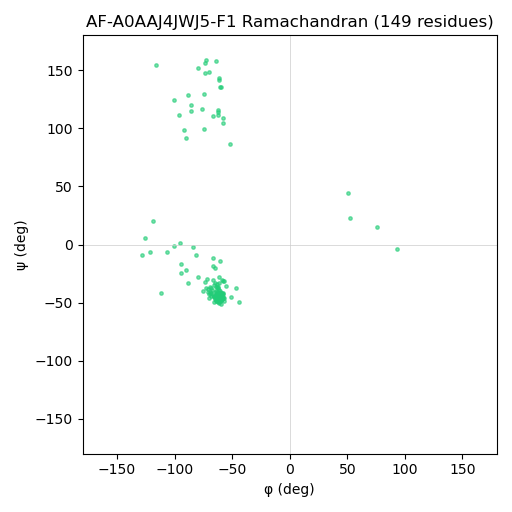A CA 1
ATOM 582 C C . ILE A 1 69 ? 13.803 1.414 -6.352 1.00 58.09 69 ILE A C 1
ATOM 584 O O . ILE A 1 69 ? 12.641 1.817 -6.280 1.00 58.09 69 ILE A O 1
ATOM 588 N N . LYS A 1 70 ? 14.337 0.918 -7.467 1.00 64.62 70 LYS A N 1
ATOM 589 C CA . LYS A 1 70 ? 13.491 0.505 -8.578 1.00 64.62 70 LYS A CA 1
ATOM 590 C C . LYS A 1 70 ? 12.563 -0.620 -8.109 1.00 64.62 70 LYS A C 1
ATOM 592 O O . LYS A 1 70 ? 13.026 -1.460 -7.337 1.00 64.62 70 LYS A O 1
ATOM 597 N N . PRO A 1 71 ? 11.309 -0.675 -8.577 1.00 63.12 71 PRO A N 1
ATOM 598 C CA . PRO A 1 71 ? 10.333 -1.688 -8.173 1.00 63.12 71 PRO A CA 1
ATOM 599 C C . PRO A 1 71 ? 10.881 -3.124 -8.186 1.00 63.12 71 PRO A C 1
ATOM 601 O O . PRO A 1 71 ? 10.596 -3.892 -7.276 1.00 63.12 71 PRO A O 1
ATOM 604 N N . GLU A 1 72 ? 11.738 -3.476 -9.150 1.00 63.09 72 GLU A N 1
ATOM 605 C CA . GLU A 1 72 ? 12.390 -4.791 -9.245 1.00 63.09 72 GLU A CA 1
ATOM 606 C C . GLU A 1 72 ? 13.407 -5.132 -8.132 1.00 63.09 72 GLU A C 1
ATOM 608 O O . GLU A 1 72 ? 13.828 -6.282 -8.027 1.00 63.09 72 GLU A O 1
ATOM 613 N N . ASN A 1 73 ? 13.815 -4.163 -7.308 1.00 67.75 73 ASN A N 1
ATOM 614 C CA . ASN A 1 73 ? 14.781 -4.332 -6.215 1.00 67.75 73 ASN A CA 1
ATOM 615 C C . ASN A 1 73 ? 14.171 -4.0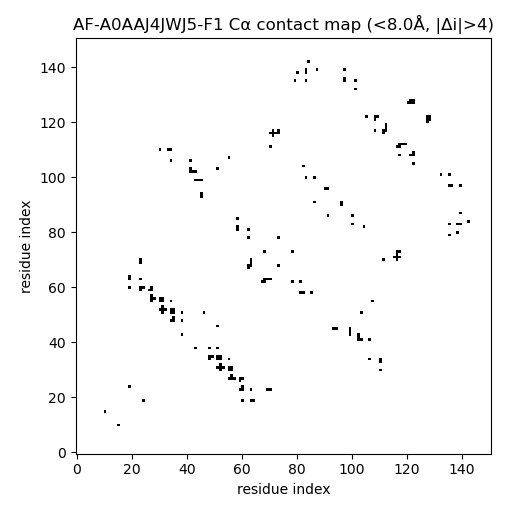12 -4.840 1.00 67.75 73 ASN A C 1
ATOM 617 O O . ASN A 1 73 ? 14.908 -3.681 -3.909 1.00 67.75 73 ASN A O 1
ATOM 621 N N . LEU A 1 74 ? 12.838 -4.045 -4.726 1.00 67.69 74 LEU A N 1
ATOM 622 C CA . LEU A 1 74 ? 12.125 -3.705 -3.498 1.00 67.69 74 LEU A CA 1
ATOM 623 C C . LEU A 1 74 ? 12.494 -4.662 -2.360 1.00 67.69 74 LEU A C 1
ATOM 625 O O . LEU A 1 74 ? 12.159 -5.842 -2.384 1.00 67.69 74 LEU A O 1
ATOM 629 N N . ASP A 1 75 ? 13.201 -4.128 -1.367 1.00 75.88 75 ASP A N 1
ATOM 630 C CA . ASP A 1 75 ? 13.505 -4.835 -0.129 1.00 75.88 75 ASP A CA 1
ATOM 631 C C . ASP A 1 75 ? 12.245 -4.911 0.750 1.00 75.88 75 ASP A C 1
ATOM 633 O O . ASP A 1 75 ? 11.561 -3.906 0.974 1.00 75.88 75 ASP A O 1
ATOM 637 N N . GLU A 1 76 ? 11.926 -6.117 1.222 1.00 76.75 76 GLU A N 1
ATOM 638 C CA . GLU A 1 76 ? 10.694 -6.417 1.962 1.00 76.75 76 GLU A CA 1
ATOM 639 C C . GLU A 1 76 ? 10.620 -5.633 3.286 1.00 76.75 76 GLU A C 1
ATOM 641 O O . GLU A 1 76 ? 9.558 -5.125 3.651 1.00 76.75 76 GLU A O 1
ATOM 646 N N . GLU A 1 77 ? 11.751 -5.460 3.981 1.00 77.06 77 GLU A N 1
ATOM 647 C CA . GLU A 1 77 ? 11.831 -4.717 5.244 1.00 77.06 77 GLU A CA 1
ATOM 648 C C . GLU A 1 77 ? 11.639 -3.213 5.008 1.00 77.06 77 GLU A C 1
ATOM 650 O O . GLU A 1 77 ? 10.891 -2.543 5.728 1.00 77.06 77 GLU A O 1
ATOM 655 N N . VAL A 1 78 ? 12.256 -2.678 3.954 1.00 77.38 78 VAL A N 1
ATOM 656 C CA . VAL A 1 78 ? 12.082 -1.280 3.543 1.00 77.38 78 VAL A CA 1
ATOM 657 C C . VAL A 1 78 ? 10.634 -0.987 3.149 1.00 77.38 78 VAL A C 1
ATOM 659 O O . VAL A 1 78 ? 10.073 0.027 3.576 1.00 77.38 78 VAL A O 1
ATOM 662 N N . MET A 1 79 ? 10.012 -1.878 2.373 1.00 82.44 79 MET A N 1
ATOM 663 C CA . MET A 1 79 ? 8.606 -1.775 1.979 1.00 82.44 79 MET A CA 1
ATOM 664 C C . MET A 1 79 ? 7.691 -1.743 3.207 1.00 82.44 79 MET A C 1
ATOM 666 O O . MET A 1 79 ? 6.828 -0.868 3.308 1.00 82.44 79 MET A O 1
ATOM 670 N N . LEU A 1 80 ? 7.912 -2.652 4.162 1.00 82.44 80 LEU A N 1
ATOM 671 C CA . LEU A 1 80 ? 7.169 -2.715 5.421 1.00 82.44 80 LEU A CA 1
ATOM 672 C C . LEU A 1 80 ? 7.307 -1.421 6.232 1.00 82.44 80 LEU A C 1
ATOM 674 O O . LEU A 1 80 ? 6.307 -0.853 6.676 1.00 82.44 80 LEU A O 1
ATOM 678 N N . LEU A 1 81 ? 8.531 -0.913 6.399 1.00 81.56 81 LEU A N 1
ATOM 679 C CA . LEU A 1 81 ? 8.784 0.317 7.153 1.00 81.56 81 LEU A CA 1
ATOM 680 C C . LEU A 1 81 ? 8.133 1.541 6.506 1.00 81.56 81 LEU A C 1
ATOM 682 O O . LEU A 1 81 ? 7.523 2.359 7.203 1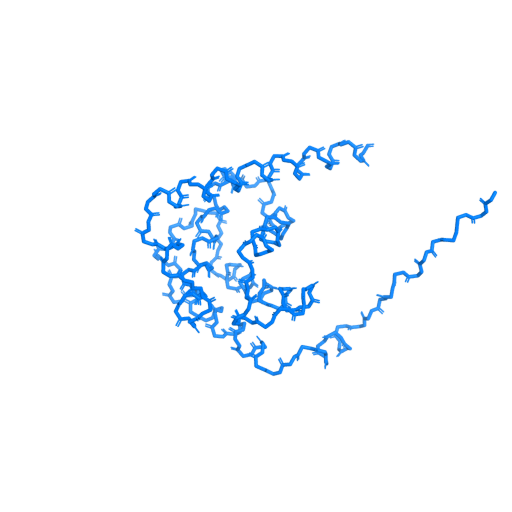.00 81.56 81 LEU A O 1
ATOM 686 N N . LEU A 1 82 ? 8.249 1.685 5.184 1.00 85.69 82 LEU A N 1
ATOM 687 C CA . LEU A 1 82 ? 7.584 2.761 4.457 1.00 85.69 82 LEU A CA 1
ATOM 688 C C . LEU A 1 82 ? 6.067 2.666 4.623 1.00 85.69 82 LEU A C 1
ATOM 690 O O . LEU A 1 82 ? 5.416 3.665 4.938 1.00 85.69 82 LEU A O 1
ATOM 694 N N . PHE A 1 83 ? 5.522 1.458 4.474 1.00 88.94 83 PHE A N 1
ATOM 695 C CA . PHE A 1 83 ? 4.088 1.221 4.537 1.00 88.94 83 PHE A CA 1
ATOM 696 C C . PHE A 1 83 ? 3.530 1.609 5.899 1.00 88.94 83 PHE A C 1
ATOM 698 O O . PHE A 1 83 ? 2.575 2.379 5.966 1.00 88.94 83 PHE A O 1
ATOM 705 N N . VAL A 1 84 ? 4.157 1.154 6.987 1.00 86.31 84 VAL A N 1
ATOM 706 C CA . VAL A 1 84 ? 3.700 1.477 8.344 1.00 86.31 84 VAL A CA 1
ATOM 707 C C . VAL A 1 84 ? 3.728 2.983 8.593 1.00 86.31 84 VAL A C 1
ATOM 709 O O . VAL A 1 84 ? 2.798 3.520 9.196 1.00 86.31 84 VAL A O 1
ATOM 712 N N . ASN A 1 85 ? 4.758 3.687 8.117 1.00 85.31 85 ASN A N 1
ATOM 713 C CA . ASN A 1 85 ? 4.834 5.138 8.274 1.00 85.31 85 ASN A CA 1
ATOM 714 C C . ASN A 1 85 ? 3.705 5.853 7.522 1.00 85.31 85 ASN A C 1
ATOM 716 O O . ASN A 1 85 ? 3.016 6.684 8.115 1.00 85.31 85 ASN A O 1
ATOM 720 N N . MET A 1 86 ? 3.484 5.516 6.250 1.00 89.06 86 MET A N 1
ATOM 721 C CA . MET A 1 86 ? 2.426 6.131 5.446 1.00 89.06 86 MET A CA 1
ATOM 722 C C . MET A 1 86 ? 1.030 5.784 5.966 1.00 89.06 86 MET A C 1
ATOM 724 O O . MET A 1 86 ? 0.183 6.669 6.086 1.00 89.06 86 MET A O 1
ATOM 728 N N . ALA A 1 87 ? 0.788 4.519 6.317 1.00 88.31 87 ALA A N 1
ATOM 729 C CA . ALA A 1 87 ? -0.478 4.079 6.886 1.00 88.31 87 ALA A CA 1
ATOM 730 C C . ALA A 1 87 ? -0.749 4.793 8.215 1.00 88.31 87 ALA A C 1
ATOM 732 O O . ALA A 1 87 ? -1.835 5.325 8.415 1.00 88.31 87 ALA A O 1
ATOM 733 N N . TYR A 1 88 ? 0.255 4.925 9.087 1.00 84.69 88 TYR A N 1
ATOM 734 C CA . TYR A 1 88 ? 0.105 5.673 10.333 1.00 84.69 88 TYR A CA 1
ATOM 735 C C . TYR A 1 88 ? -0.291 7.139 10.115 1.00 84.69 88 TYR A C 1
ATOM 737 O O . TYR A 1 88 ? -1.114 7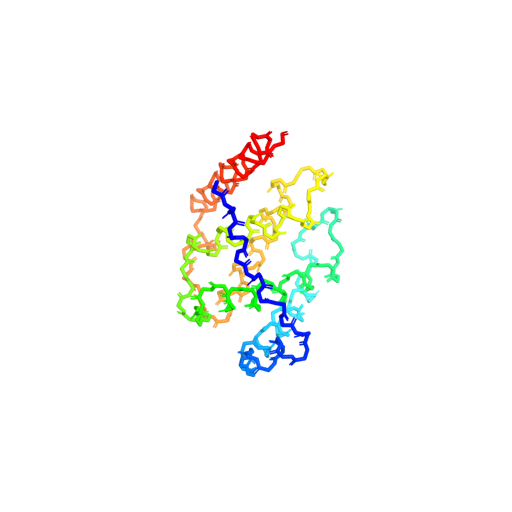.658 10.866 1.00 84.69 88 TYR A O 1
ATOM 745 N N . GLU A 1 89 ? 0.292 7.837 9.140 1.00 86.88 89 GLU A N 1
ATOM 746 C CA . GLU A 1 89 ? -0.074 9.239 8.887 1.00 86.88 89 GLU A CA 1
ATOM 747 C C . GLU A 1 89 ? -1.495 9.375 8.318 1.00 86.88 89 GLU A C 1
ATOM 749 O O . GLU A 1 89 ? -2.211 10.302 8.692 1.00 86.88 89 GLU A O 1
ATOM 754 N N . ASN A 1 90 ? -1.924 8.434 7.471 1.00 85.88 90 ASN A N 1
ATOM 755 C CA . ASN A 1 90 ? -3.182 8.541 6.725 1.00 85.88 90 ASN A CA 1
ATOM 756 C C . ASN A 1 90 ? -4.388 7.856 7.390 1.00 85.88 90 ASN A C 1
ATOM 758 O O . ASN A 1 90 ? -5.529 8.223 7.124 1.00 85.88 90 ASN A O 1
ATOM 762 N N . MET A 1 91 ? -4.161 6.855 8.242 1.00 84.25 91 MET A N 1
ATOM 763 C CA . MET A 1 91 ? -5.204 5.953 8.759 1.00 84.25 91 MET A CA 1
ATOM 764 C C . MET A 1 91 ? -5.244 5.880 10.290 1.00 84.25 91 MET A C 1
ATOM 766 O O . MET A 1 91 ? -6.007 5.104 10.869 1.00 84.25 91 MET A O 1
ATOM 770 N N . ARG A 1 92 ? -4.450 6.700 10.983 1.00 85.00 92 ARG A N 1
ATOM 771 C CA . ARG A 1 92 ? -4.524 6.804 12.441 1.00 85.00 92 ARG A CA 1
ATOM 772 C C . ARG A 1 92 ? -5.911 7.267 12.890 1.00 85.00 92 ARG A C 1
ATOM 774 O O . ARG A 1 92 ? -6.435 8.278 12.435 1.00 85.00 92 ARG A O 1
ATOM 781 N N . GLY A 1 93 ? -6.428 6.602 13.911 1.00 83.25 93 GLY A N 1
ATOM 782 C CA . GLY A 1 93 ? -7.729 6.834 14.522 1.00 83.25 93 GLY A CA 1
ATOM 783 C C . GLY A 1 93 ? -8.841 5.959 13.951 1.00 83.25 93 GLY A C 1
ATOM 784 O O . GLY A 1 93 ? -9.956 6.030 14.468 1.00 83.25 93 GLY A O 1
ATOM 785 N N . LEU A 1 94 ? -8.568 5.146 12.923 1.00 86.25 94 LEU A N 1
ATOM 786 C CA . LEU A 1 94 ? -9.553 4.208 12.394 1.00 86.25 94 LEU A CA 1
ATOM 787 C C . LEU A 1 94 ? -9.820 3.062 13.385 1.00 86.25 94 LEU A C 1
ATOM 789 O O . LEU A 1 94 ? -8.923 2.648 14.119 1.00 86.25 94 LEU A O 1
ATOM 793 N N . PRO A 1 95 ? -11.040 2.509 13.429 1.00 85.69 95 PRO A N 1
ATOM 794 C CA . PRO A 1 95 ? -11.271 1.258 14.137 1.00 85.69 95 PRO A CA 1
ATOM 795 C C . PRO A 1 95 ? -10.442 0.127 13.511 1.00 85.69 95 PRO A C 1
ATOM 797 O O . PRO A 1 95 ? -10.279 0.068 12.292 1.00 85.69 95 PRO A O 1
ATOM 800 N N . ASP A 1 96 ? -9.911 -0.758 14.356 1.00 82.44 96 ASP A N 1
ATOM 801 C CA . ASP A 1 96 ? -9.098 -1.911 13.952 1.00 82.44 96 ASP A CA 1
ATOM 802 C C . ASP A 1 96 ? -7.940 -1.565 12.992 1.00 82.44 96 ASP A C 1
ATOM 804 O O . ASP A 1 96 ? -7.699 -2.282 12.021 1.00 82.44 96 ASP A O 1
ATOM 808 N N . GLU A 1 97 ? -7.200 -0.478 13.272 1.00 83.44 97 GLU A N 1
ATOM 809 C CA . GLU A 1 97 ? -6.109 0.045 12.418 1.00 83.44 97 GLU A CA 1
ATOM 810 C C . GLU A 1 97 ? -5.186 -1.058 11.885 1.00 83.44 97 GLU A C 1
ATOM 812 O O . GLU A 1 97 ? -4.963 -1.146 10.684 1.00 83.44 97 GLU A O 1
ATOM 817 N N . VAL A 1 98 ? -4.708 -1.953 12.759 1.00 82.56 98 VAL A N 1
ATOM 818 C CA . VAL A 1 98 ? -3.789 -3.043 12.383 1.00 82.56 98 VAL A CA 1
ATOM 819 C C . VAL A 1 98 ? -4.422 -3.988 11.356 1.00 82.56 98 VAL A C 1
ATOM 821 O O . VAL A 1 98 ? -3.757 -4.415 10.414 1.00 82.56 98 VAL A O 1
ATOM 824 N N . ALA A 1 99 ? -5.716 -4.285 11.491 1.00 83.88 99 ALA A N 1
ATOM 825 C CA . ALA A 1 99 ? -6.423 -5.125 10.532 1.00 83.88 99 ALA A CA 1
ATOM 826 C C . ALA A 1 99 ? -6.623 -4.403 9.190 1.00 83.88 99 ALA A C 1
ATOM 828 O O . ALA A 1 99 ? -6.476 -5.033 8.143 1.00 83.88 99 ALA A O 1
ATOM 829 N N . GLN A 1 100 ? -6.914 -3.096 9.200 1.00 86.75 100 GLN A N 1
ATOM 830 C CA . GLN A 1 100 ? -7.003 -2.302 7.966 1.00 86.75 100 GLN A CA 1
ATOM 831 C C . GLN A 1 100 ? -5.639 -2.209 7.267 1.00 86.75 100 GLN A C 1
ATOM 833 O O . GLN A 1 100 ? -5.558 -2.390 6.053 1.00 86.75 100 GLN A O 1
ATOM 838 N N . TYR A 1 101 ? -4.561 -2.020 8.035 1.00 87.19 101 TYR A N 1
ATOM 839 C CA . TYR A 1 101 ? -3.187 -1.984 7.531 1.00 87.19 101 TYR A CA 1
ATOM 840 C C . TYR A 1 101 ? -2.840 -3.296 6.853 1.00 87.19 101 TYR A C 1
ATOM 842 O O . TYR A 1 101 ? -2.344 -3.294 5.736 1.00 87.19 101 TYR A O 1
ATOM 850 N N . HIS A 1 102 ? -3.166 -4.418 7.488 1.00 84.94 102 HIS A N 1
ATOM 851 C CA . HIS A 1 102 ? -2.918 -5.725 6.905 1.00 84.94 102 HIS A CA 1
ATOM 852 C C . HIS A 1 102 ? -3.643 -5.927 5.569 1.00 84.94 102 HIS A C 1
ATOM 854 O O . HIS A 1 102 ? -3.031 -6.389 4.611 1.00 84.94 102 HIS A O 1
ATOM 860 N N . ARG A 1 103 ? -4.932 -5.567 5.474 1.00 88.31 103 ARG A N 1
ATOM 861 C CA . ARG A 1 103 ? -5.698 -5.729 4.224 1.00 88.31 103 ARG A CA 1
ATOM 862 C C . ARG A 1 103 ? -5.088 -4.913 3.086 1.00 88.31 103 ARG A C 1
ATOM 864 O O . ARG A 1 103 ? -4.933 -5.439 1.987 1.00 88.31 103 ARG A O 1
ATOM 871 N N . LEU A 1 104 ? -4.695 -3.672 3.374 1.00 91.56 104 LEU A N 1
ATOM 872 C CA . LEU A 1 104 ? -4.088 -2.788 2.384 1.00 91.56 104 LEU A CA 1
ATOM 873 C C . LEU A 1 104 ? -2.670 -3.221 2.009 1.00 91.56 104 LEU A C 1
ATOM 875 O O . LEU A 1 104 ? -2.322 -3.225 0.832 1.00 91.56 104 LEU A O 1
ATOM 879 N N . PHE A 1 105 ? -1.872 -3.637 2.994 1.00 89.62 105 PHE A N 1
ATOM 880 C CA . PHE A 1 105 ? -0.539 -4.181 2.757 1.00 89.62 105 PHE A CA 1
ATOM 881 C C . PHE A 1 105 ? -0.603 -5.430 1.882 1.00 89.62 105 PHE A C 1
ATOM 883 O O . PHE A 1 105 ? 0.164 -5.560 0.937 1.00 89.62 105 PHE A O 1
ATOM 890 N N . ARG A 1 106 ? -1.574 -6.313 2.138 1.00 87.25 106 ARG A N 1
ATOM 891 C CA . ARG A 1 106 ? -1.797 -7.507 1.324 1.00 87.25 106 ARG A CA 1
ATOM 892 C C . ARG A 1 106 ? -2.117 -7.156 -0.126 1.00 87.25 106 ARG A C 1
ATOM 894 O O . ARG A 1 106 ? -1.483 -7.708 -1.015 1.00 87.25 106 ARG A O 1
ATOM 901 N N . GLN A 1 107 ? -3.044 -6.226 -0.372 1.00 90.88 107 GLN A N 1
ATOM 902 C CA . GLN A 1 107 ? -3.327 -5.789 -1.743 1.00 90.88 107 GLN A CA 1
ATOM 903 C C . GLN A 1 107 ? -2.075 -5.223 -2.412 1.00 90.88 107 GLN A C 1
ATOM 905 O O . GLN A 1 107 ? -1.799 -5.535 -3.564 1.00 90.88 107 GLN A O 1
ATOM 910 N N . LEU A 1 108 ? -1.291 -4.425 -1.689 1.00 90.62 108 LEU A N 1
ATOM 911 C CA . LEU A 1 108 ? -0.042 -3.878 -2.199 1.00 90.62 108 LEU A CA 1
ATOM 912 C C . LEU A 1 108 ? 0.958 -4.988 -2.577 1.00 90.62 108 LEU A C 1
ATOM 914 O O . LEU A 1 108 ? 1.539 -4.930 -3.659 1.00 90.62 108 LEU A O 1
ATOM 918 N N . CYS A 1 109 ? 1.124 -6.014 -1.735 1.00 86.88 109 CYS A N 1
ATOM 919 C CA . CYS A 1 109 ? 1.953 -7.184 -2.038 1.00 86.88 109 CYS A CA 1
ATOM 920 C C . CYS A 1 109 ? 1.460 -7.937 -3.278 1.00 86.88 109 CYS A C 1
ATOM 922 O O . CYS A 1 109 ? 2.255 -8.230 -4.170 1.00 86.88 109 CYS A O 1
ATOM 924 N N . ASP A 1 110 ? 0.156 -8.198 -3.366 1.00 87.94 110 ASP A N 1
ATOM 925 C CA . ASP A 1 110 ? -0.445 -8.885 -4.510 1.00 87.94 110 ASP A CA 1
ATOM 926 C C . ASP A 1 110 ? -0.197 -8.103 -5.810 1.00 87.94 110 ASP A C 1
ATOM 928 O O . ASP A 1 110 ? 0.225 -8.676 -6.814 1.00 87.94 110 ASP A O 1
ATOM 932 N N . LEU A 1 111 ? -0.350 -6.775 -5.779 1.00 90.19 111 LEU A N 1
ATOM 933 C CA . LEU A 1 111 ? -0.072 -5.907 -6.924 1.00 90.19 111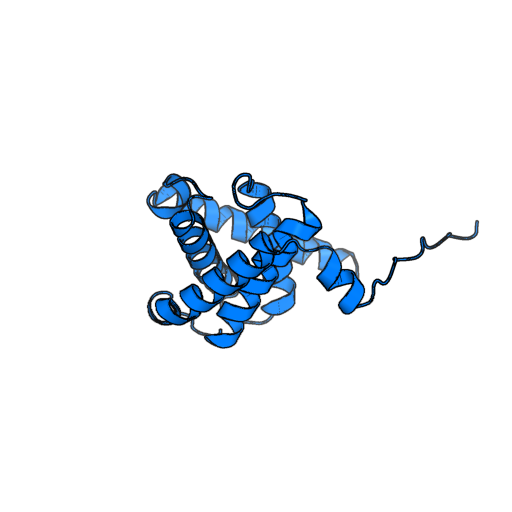 LEU A CA 1
ATOM 934 C C . LEU A 1 111 ? 1.402 -5.943 -7.334 1.00 90.19 111 LEU A C 1
ATOM 936 O O . LEU A 1 111 ? 1.701 -6.109 -8.513 1.00 90.19 111 LEU A O 1
ATOM 940 N N . TYR A 1 112 ? 2.338 -5.814 -6.393 1.00 86.81 112 TYR A N 1
ATOM 941 C CA . TYR A 1 112 ? 3.762 -5.888 -6.726 1.00 86.81 112 TYR A CA 1
ATOM 942 C C . TYR A 1 112 ? 4.166 -7.273 -7.251 1.00 86.81 112 TYR A C 1
ATOM 944 O O . TYR A 1 112 ? 5.028 -7.369 -8.124 1.00 86.81 112 TYR A O 1
ATOM 952 N N . TYR A 1 113 ? 3.538 -8.349 -6.778 1.00 85.19 113 TYR A N 1
ATOM 953 C CA . TYR A 1 113 ? 3.742 -9.683 -7.340 1.00 85.19 113 TYR A CA 1
ATOM 954 C C . TYR A 1 113 ? 3.180 -9.824 -8.755 1.00 85.19 113 TYR A C 1
ATOM 956 O O . TYR A 1 113 ? 3.877 -10.355 -9.617 1.00 85.19 113 TYR A O 1
ATOM 964 N N . GLU A 1 114 ? 1.983 -9.293 -9.037 1.00 86.44 114 GLU A N 1
ATOM 965 C CA . GLU A 1 114 ? 1.428 -9.241 -10.400 1.00 86.44 114 GLU A CA 1
ATOM 966 C C . GLU A 1 114 ? 2.373 -8.504 -11.373 1.00 86.44 114 GLU A C 1
ATOM 968 O O . GLU A 1 114 ? 2.433 -8.844 -12.554 1.00 86.44 114 GLU A O 1
ATOM 973 N N . GLN A 1 115 ? 3.140 -7.522 -10.883 1.00 83.00 115 GLN A N 1
ATOM 974 C CA . GLN A 1 115 ? 4.154 -6.793 -11.660 1.00 83.00 115 GLN A CA 1
ATOM 975 C C . GLN A 1 115 ? 5.520 -7.506 -11.727 1.00 83.00 115 GLN A C 1
ATOM 977 O O . GLN A 1 115 ? 6.435 -7.014 -12.387 1.00 83.00 115 GLN A O 1
ATOM 982 N N . GLY A 1 116 ? 5.678 -8.662 -11.072 1.00 81.69 116 GLY A N 1
ATOM 983 C CA . GLY A 1 116 ? 6.931 -9.422 -11.026 1.00 81.69 116 GLY A CA 1
ATOM 984 C C . GLY A 1 116 ? 7.997 -8.836 -10.093 1.00 81.69 116 GLY A C 1
ATOM 985 O O . GLY A 1 116 ? 9.164 -9.212 -10.192 1.00 81.69 116 GLY A O 1
ATOM 986 N N . CYS A 1 117 ? 7.614 -7.922 -9.200 1.00 78.62 117 CYS A N 1
ATOM 987 C CA . CYS A 1 117 ? 8.516 -7.227 -8.279 1.00 78.62 117 CYS A CA 1
ATOM 988 C C . CYS A 1 117 ? 8.699 -7.955 -6.940 1.00 78.62 117 CYS A C 1
ATOM 990 O O . CYS A 1 117 ? 9.690 -7.725 -6.254 1.00 78.62 117 CYS A O 1
ATOM 992 N N . LEU A 1 118 ? 7.760 -8.828 -6.559 1.00 76.19 118 LEU A N 1
ATOM 993 C CA . LEU A 1 118 ? 7.830 -9.611 -5.322 1.00 76.19 118 LEU A CA 1
ATOM 994 C C . LEU A 1 118 ? 7.919 -11.108 -5.594 1.00 76.19 118 LEU A C 1
ATOM 996 O O . LEU A 1 118 ? 7.469 -11.621 -6.620 1.00 76.19 118 LEU A O 1
ATOM 1000 N N . ARG A 1 119 ? 8.499 -11.827 -4.632 1.00 69.88 119 ARG A N 1
ATOM 1001 C CA . ARG A 1 119 ? 8.540 -13.290 -4.637 1.00 69.88 119 ARG A CA 1
ATOM 1002 C C . ARG A 1 119 ? 7.211 -13.858 -4.146 1.00 69.88 119 ARG A C 1
ATOM 1004 O O . ARG A 1 119 ? 6.530 -13.267 -3.320 1.00 69.88 119 ARG A O 1
ATOM 1011 N N . HIS A 1 120 ? 6.890 -15.059 -4.613 1.00 68.56 120 HIS A N 1
ATOM 1012 C CA . HIS A 1 120 ? 5.631 -15.747 -4.313 1.00 68.56 120 HIS A CA 1
ATOM 1013 C C . HIS A 1 120 ? 5.407 -16.058 -2.819 1.00 68.56 120 HIS A C 1
ATOM 1015 O O . HIS A 1 120 ? 4.267 -16.099 -2.366 1.00 68.56 120 HIS A O 1
ATOM 1021 N N . ALA A 1 121 ? 6.488 -16.235 -2.049 1.00 62.84 121 ALA A N 1
ATOM 1022 C CA . ALA A 1 121 ? 6.433 -16.591 -0.627 1.00 62.84 121 ALA A CA 1
ATOM 1023 C C . ALA A 1 121 ? 5.641 -15.581 0.228 1.00 62.84 121 ALA A C 1
ATOM 1025 O O . ALA A 1 121 ? 4.970 -15.973 1.175 1.00 62.84 121 ALA A O 1
ATOM 1026 N N . LEU A 1 122 ? 5.648 -14.299 -0.154 1.00 65.19 122 LEU A N 1
ATOM 1027 C CA . LEU A 1 122 ? 4.895 -13.235 0.518 1.00 65.19 122 LEU A CA 1
ATOM 1028 C C . LEU A 1 122 ? 3.369 -13.398 0.444 1.00 65.19 122 LEU A C 1
ATOM 1030 O O . LEU A 1 122 ? 2.652 -12.782 1.230 1.00 65.19 122 LEU A O 1
ATOM 1034 N N . ILE A 1 123 ? 2.869 -14.186 -0.510 1.00 66.38 123 ILE A N 1
ATOM 1035 C CA . ILE A 1 123 ? 1.448 -14.212 -0.877 1.00 66.38 123 ILE A CA 1
ATOM 1036 C C . ILE A 1 123 ? 0.787 -15.526 -0.490 1.00 66.38 123 ILE A C 1
ATOM 1038 O O . ILE A 1 123 ? -0.316 -15.498 0.052 1.00 66.38 123 ILE A O 1
ATOM 1042 N N . ASP A 1 124 ? 1.457 -16.657 -0.705 1.00 68.44 124 ASP A N 1
ATOM 1043 C CA . ASP A 1 124 ? 0.809 -17.972 -0.618 1.00 68.44 124 ASP A CA 1
ATOM 1044 C C . ASP A 1 124 ? 1.184 -18.791 0.628 1.00 68.44 124 ASP A C 1
ATOM 1046 O O . ASP A 1 124 ? 0.561 -19.820 0.899 1.00 68.44 124 ASP A O 1
ATOM 1050 N N . GLU A 1 125 ? 2.141 -18.335 1.441 1.00 75.44 125 GLU A N 1
ATOM 1051 C CA . GLU A 1 125 ? 2.533 -19.027 2.673 1.00 75.44 125 GLU A CA 1
ATOM 1052 C C . GLU A 1 125 ? 1.817 -18.437 3.897 1.00 75.44 125 GLU A C 1
ATOM 1054 O O . GLU A 1 125 ? 2.081 -17.311 4.317 1.00 75.44 125 GLU A O 1
ATOM 1059 N N . ALA A 1 126 ? 0.908 -19.211 4.500 1.00 76.00 126 ALA A N 1
ATOM 1060 C CA . ALA A 1 126 ? 0.131 -18.783 5.669 1.00 76.00 126 ALA A CA 1
ATOM 1061 C C . ALA A 1 126 ? 1.023 -18.374 6.857 1.00 76.00 126 ALA A C 1
ATOM 1063 O O . ALA A 1 126 ? 0.790 -17.334 7.468 1.00 76.00 126 ALA A O 1
ATOM 1064 N N . ASP A 1 127 ? 2.084 -19.139 7.126 1.00 75.50 127 ASP A N 1
ATOM 1065 C CA . ASP A 1 127 ? 3.055 -18.832 8.184 1.00 75.50 127 ASP A CA 1
ATOM 1066 C C . ASP A 1 127 ? 3.776 -17.500 7.914 1.00 75.50 127 ASP A C 1
ATOM 1068 O O . ASP A 1 127 ? 4.038 -16.719 8.832 1.00 75.50 127 ASP A O 1
ATOM 1072 N N . TYR A 1 128 ? 4.054 -17.202 6.641 1.00 69.94 128 TYR A N 1
ATOM 1073 C CA . TYR A 1 128 ? 4.662 -15.940 6.233 1.00 69.94 128 TYR A CA 1
ATOM 1074 C C . TYR A 1 128 ? 3.678 -14.772 6.424 1.00 69.94 128 TYR A C 1
ATOM 1076 O O . TYR A 1 128 ? 4.059 -13.723 6.943 1.00 69.94 128 TYR A O 1
ATOM 1084 N N . GLN A 1 129 ? 2.395 -14.952 6.092 1.00 72.12 129 GLN A N 1
ATOM 1085 C CA . GLN A 1 129 ? 1.356 -13.946 6.351 1.00 72.12 129 GLN A CA 1
ATOM 1086 C C . GLN A 1 129 ? 1.195 -13.654 7.852 1.00 72.12 129 GLN A C 1
ATOM 1088 O O . GLN A 1 129 ? 1.087 -12.491 8.247 1.00 72.12 129 GLN A O 1
ATOM 1093 N N . GLU A 1 130 ? 1.217 -14.686 8.700 1.00 78.75 130 GLU A N 1
ATOM 1094 C CA . GLU A 1 130 ? 1.182 -14.524 10.158 1.00 78.75 130 GLU A CA 1
ATOM 1095 C C . GLU A 1 130 ? 2.425 -13.798 10.689 1.00 78.75 130 GLU A C 1
ATOM 1097 O O . GLU A 1 130 ? 2.313 -12.913 11.543 1.00 78.75 130 GLU A O 1
ATOM 1102 N N . MET A 1 131 ? 3.605 -14.107 10.149 1.00 78.88 131 MET A N 1
ATOM 1103 C CA . MET A 1 131 ? 4.842 -13.402 10.483 1.00 78.88 131 MET A CA 1
ATOM 1104 C C . MET A 1 131 ? 4.766 -11.917 10.100 1.00 78.88 131 MET A C 1
ATOM 1106 O O . MET A 1 131 ? 5.084 -11.056 10.920 1.00 78.88 131 MET A O 1
ATOM 1110 N N . VAL A 1 132 ? 4.302 -11.596 8.889 1.00 74.81 132 VAL A N 1
ATOM 1111 C CA . VAL A 1 132 ? 4.104 -10.209 8.436 1.00 74.81 132 VAL A CA 1
ATOM 1112 C C . VAL A 1 132 ? 3.116 -9.475 9.336 1.00 74.81 132 VAL A C 1
ATOM 1114 O O . VAL A 1 132 ? 3.370 -8.337 9.727 1.00 74.81 132 VAL A O 1
ATOM 1117 N N . LEU A 1 133 ? 2.012 -10.122 9.714 1.00 76.62 133 LEU A N 1
ATOM 1118 C CA . LEU A 1 133 ? 1.036 -9.577 10.658 1.00 76.62 133 LEU A CA 1
ATOM 1119 C C . LEU A 1 133 ? 1.671 -9.215 12.004 1.00 76.62 133 LEU A C 1
ATOM 1121 O O . LEU A 1 133 ? 1.424 -8.123 12.523 1.00 76.62 133 LEU A O 1
ATOM 1125 N N . ALA A 1 134 ? 2.497 -10.106 12.555 1.00 81.06 134 ALA A N 1
ATOM 1126 C CA . ALA A 1 134 ? 3.212 -9.861 13.802 1.00 81.06 134 ALA A CA 1
ATOM 1127 C C . ALA A 1 134 ? 4.199 -8.689 13.667 1.00 81.06 134 ALA A C 1
ATOM 1129 O O . ALA A 1 134 ? 4.188 -7.779 14.495 1.00 81.06 134 ALA A O 1
ATOM 1130 N N . ILE A 1 135 ? 4.976 -8.650 12.579 1.00 78.31 135 ILE A N 1
ATOM 1131 C CA . ILE A 1 135 ? 5.928 -7.566 12.294 1.00 78.31 135 ILE A CA 1
ATOM 1132 C C . ILE A 1 135 ? 5.206 -6.220 12.158 1.00 78.31 135 ILE A C 1
ATOM 1134 O O . ILE A 1 135 ? 5.617 -5.231 12.764 1.00 78.31 135 ILE A O 1
ATOM 1138 N N . LEU A 1 136 ? 4.104 -6.167 11.404 1.00 78.06 136 LEU A N 1
ATOM 1139 C CA . LEU A 1 136 ? 3.303 -4.952 11.244 1.00 78.06 136 LEU A CA 1
ATOM 1140 C C . LEU A 1 136 ? 2.772 -4.451 12.592 1.00 78.06 136 LEU A C 1
ATOM 1142 O O . LEU A 1 136 ? 2.806 -3.245 12.848 1.00 78.06 136 LEU A O 1
ATOM 1146 N N . ALA A 1 137 ? 2.313 -5.355 13.462 1.00 79.81 137 ALA A N 1
ATOM 1147 C CA . ALA A 1 137 ? 1.844 -5.007 14.799 1.00 79.81 137 ALA A CA 1
ATOM 1148 C C . ALA A 1 137 ? 2.974 -4.448 15.682 1.00 79.81 137 ALA A C 1
ATOM 1150 O O . ALA A 1 137 ? 2.792 -3.404 16.321 1.00 79.81 137 ALA A O 1
ATOM 1151 N N . ASP A 1 138 ? 4.142 -5.091 15.680 1.00 82.62 138 ASP A N 1
ATOM 1152 C CA . ASP A 1 138 ? 5.301 -4.681 16.476 1.00 82.62 138 ASP A CA 1
ATOM 1153 C C . ASP A 1 138 ? 5.855 -3.322 16.022 1.00 82.62 138 ASP A C 1
ATOM 1155 O O . ASP A 1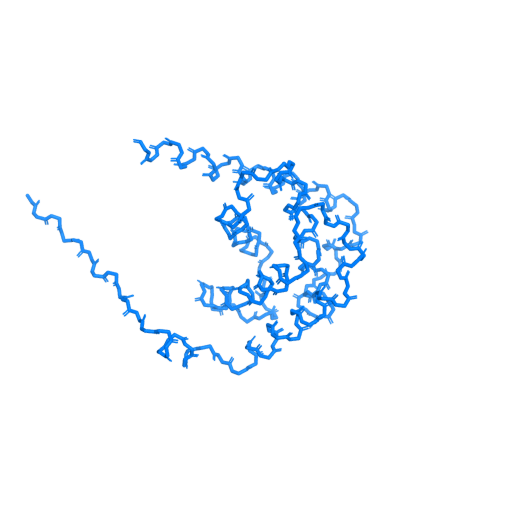 138 ? 5.989 -2.402 16.839 1.00 82.62 138 ASP A O 1
ATOM 1159 N N . ILE A 1 139 ? 6.090 -3.145 14.715 1.00 77.50 139 ILE A N 1
ATOM 1160 C CA . ILE A 1 139 ? 6.578 -1.878 14.144 1.00 77.50 139 ILE A CA 1
ATOM 1161 C C . ILE A 1 139 ? 5.568 -0.758 14.408 1.00 77.50 139 ILE A C 1
ATOM 1163 O O . ILE A 1 139 ? 5.947 0.344 14.813 1.00 77.50 139 ILE A O 1
ATOM 1167 N N . PHE A 1 140 ? 4.271 -1.017 14.230 1.00 78.81 140 PHE A N 1
ATOM 1168 C CA . PHE A 1 140 ? 3.236 -0.029 14.527 1.00 78.81 140 PHE A CA 1
ATOM 1169 C C . PHE A 1 140 ? 3.278 0.422 15.994 1.00 78.81 140 PHE A C 1
ATOM 1171 O O . PHE A 1 140 ? 3.236 1.626 16.284 1.00 78.81 140 PHE A O 1
ATOM 1178 N N . MET A 1 141 ? 3.387 -0.527 16.928 1.00 80.75 141 MET A N 1
ATOM 1179 C CA . MET A 1 141 ? 3.497 -0.221 18.352 1.00 80.75 141 MET A CA 1
ATOM 1180 C C . MET A 1 141 ? 4.750 0.599 18.651 1.00 80.75 141 MET A C 1
ATOM 1182 O O . MET A 1 141 ? 4.673 1.591 19.385 1.00 80.75 141 MET A O 1
ATOM 1186 N N . GLU A 1 142 ? 5.880 0.264 18.036 1.00 80.44 142 GLU A N 1
ATOM 1187 C CA . GLU A 1 142 ? 7.119 1.017 18.178 1.00 80.44 142 GLU A CA 1
ATOM 1188 C C . GLU A 1 142 ? 6.992 2.460 17.655 1.00 80.44 142 GLU A C 1
ATOM 1190 O O . GLU A 1 142 ? 7.311 3.413 18.379 1.00 80.44 142 GLU A O 1
ATOM 1195 N N . VAL A 1 143 ? 6.470 2.653 16.439 1.00 75.12 143 VAL A N 1
ATOM 1196 C CA . VAL A 1 143 ? 6.245 3.980 15.834 1.00 75.12 143 VAL A CA 1
ATOM 1197 C C . VAL A 1 143 ? 5.326 4.828 16.717 1.00 75.12 143 VAL A C 1
ATOM 1199 O O . VAL A 1 143 ? 5.621 5.996 17.010 1.00 75.12 143 VAL A O 1
ATOM 1202 N N . LYS A 1 144 ? 4.236 4.235 17.215 1.00 76.25 144 LYS A N 1
ATOM 1203 C CA . LYS A 1 144 ? 3.279 4.895 18.112 1.00 76.25 144 LYS A CA 1
ATOM 1204 C C . LYS A 1 144 ? 3.925 5.318 19.432 1.00 76.25 144 LYS A C 1
ATOM 1206 O O . LYS A 1 144 ? 3.674 6.432 19.903 1.00 76.25 144 LYS A O 1
ATOM 1211 N N . MET A 1 145 ? 4.757 4.466 20.028 1.00 76.62 145 MET A N 1
ATOM 1212 C CA . MET A 1 145 ? 5.444 4.762 21.288 1.00 76.62 145 MET A CA 1
ATOM 1213 C C . MET A 1 145 ? 6.518 5.837 21.109 1.00 76.62 145 MET A C 1
ATOM 1215 O O . MET A 1 145 ? 6.521 6.815 21.858 1.00 76.62 145 MET A O 1
ATOM 1219 N N . ARG A 1 146 ? 7.359 5.750 20.069 1.00 73.19 146 ARG A N 1
ATOM 1220 C CA . ARG A 1 146 ? 8.380 6.769 19.752 1.00 73.19 146 ARG A CA 1
ATOM 1221 C C . ARG A 1 146 ? 7.779 8.173 19.595 1.00 73.19 146 ARG A C 1
ATOM 1223 O O . ARG A 1 146 ? 8.399 9.150 20.011 1.00 73.19 146 ARG A O 1
ATOM 1230 N N . LYS A 1 147 ? 6.563 8.299 19.045 1.00 64.94 147 LYS A N 1
ATOM 1231 C CA . LYS A 1 147 ? 5.855 9.591 18.941 1.00 64.94 147 LYS A CA 1
ATOM 1232 C C . LYS A 1 147 ? 5.295 10.100 20.272 1.00 64.94 147 LYS A C 1
ATOM 1234 O O . LYS A 1 147 ? 5.268 11.311 20.471 1.00 64.94 147 LYS A O 1
ATOM 1239 N N . LYS A 1 148 ? 4.883 9.218 21.191 1.00 68.25 148 LYS A N 1
ATOM 1240 C CA . LYS A 1 148 ? 4.458 9.625 22.544 1.00 68.25 148 LYS A CA 1
ATOM 1241 C C . LYS A 1 148 ? 5.606 10.219 23.363 1.00 68.25 148 LYS A C 1
ATOM 1243 O O . LYS A 1 148 ? 5.361 11.153 24.107 1.00 68.25 148 LYS A O 1
ATOM 1248 N N . PHE A 1 149 ? 6.832 9.719 23.197 1.00 61.91 149 PHE A N 1
ATOM 1249 C CA . PHE A 1 149 ? 8.015 10.215 23.917 1.00 61.91 149 PHE A CA 1
ATOM 1250 C C . PHE A 1 149 ? 8.646 11.485 23.316 1.00 61.91 149 PHE A C 1
ATOM 1252 O O . PHE A 1 149 ? 9.544 12.061 23.922 1.00 61.91 149 PHE A O 1
ATOM 1259 N N . LYS A 1 150 ? 8.209 11.917 22.125 1.00 54.28 150 LYS A N 1
ATOM 1260 C CA . LYS A 1 150 ? 8.662 13.158 21.467 1.00 54.28 150 LYS A CA 1
ATOM 1261 C C . LYS A 1 150 ? 7.744 14.368 21.724 1.00 54.28 150 LYS A C 1
ATOM 1263 O O . LYS A 1 150 ? 8.010 15.433 21.171 1.00 54.28 150 LYS A O 1
ATOM 1268 N N . LYS A 1 151 ? 6.672 14.203 22.506 1.00 44.59 151 LYS A N 1
ATOM 1269 C CA . LYS A 1 151 ? 5.780 15.274 22.981 1.00 44.59 151 LYS A CA 1
ATOM 1270 C C . LYS A 1 151 ? 6.055 15.566 24.447 1.00 44.59 151 LYS A C 1
ATOM 1272 O O . LYS A 1 151 ? 5.928 16.753 24.807 1.00 44.59 151 LYS A O 1
#